Protein AF-A0A2C9L115-F1 (afdb_monomer_lite)

InterPro domains:
  IPR001073 C1q domain [PF00386] (36-99)
  IPR001073 C1q domain [PR00007] (33-59)
  IPR001073 C1q domain [PR00007] (60-79)
  IPR001073 C1q domain [PS50871] (17-107)
  IPR001073 C1q domain [SM00110] (13-106)
  IPR008983 Tumour necrosis factor-like domain superfamily [G3DSA:2.60.120.40] (11-106)
  IPR008983 Tumour necrosis factor-like domain superfamily [SSF49842] (22-98)
  IPR050822 Cerebellin Synaptic Organizer [PTHR22923] (35-92)

Sequence (107 aa):
MNFITTVLVLSLRVRNTKSVAVGFSSLLNLERPIATGERIIFDKVLTNVGNGYDPKSGNFTCPIRGLYSFSVGVLPMPNNLVIVDIYQNKNYLISVHGNDNAVFTSA

pLDDT: mean 80.62, std 17.49, range [38.12, 97.56]

Secondary structure (DSSP, 8-state):
----------------------EEEEE-SS-----TTPPP---EEEEEETS-EETTTTEE--SSSS---------PPTT-EEEEEEEETTEEEEEEEEETTT-----

Radius of gyration: 24.36 Å; chains: 1; bounding box: 50×24×88 Å

Organism: Biomphalaria glabrata (NCBI:txid6526)

Foldseek 3Di:
DDDDDDDDDDDDDPPPPPPQDFDWDAAQPDDDDADVVRDDQRQGTPDGRLNQADNVRRGGHDSDDDDDDDDDDDEDDPQDKDKDWDDDPNHTDDIDIDGNPPDDDDD

Structure (mmCIF, N/CA/C/O backbone):
data_AF-A0A2C9L115-F1
#
_entry.id   AF-A0A2C9L115-F1
#
loop_
_atom_site.group_PDB
_atom_site.id
_atom_site.type_symbol
_atom_site.label_atom_id
_atom_site.label_alt_id
_atom_site.label_comp_id
_atom_site.label_asym_id
_atom_site.label_entity_id
_atom_site.label_seq_id
_atom_site.pdbx_PDB_ins_code
_atom_site.Cartn_x
_atom_site.Cartn_y
_atom_site.Cartn_z
_atom_site.occupancy
_atom_site.B_iso_or_equiv
_atom_site.auth_seq_id
_atom_site.auth_comp_id
_atom_site.auth_asym_id
_atom_site.auth_atom_id
_atom_site.pdbx_PDB_model_num
ATOM 1 N N . MET A 1 1 ? -31.146 -7.716 68.464 1.00 43.62 1 MET A N 1
ATOM 2 C CA . MET A 1 1 ? -29.926 -8.536 68.304 1.00 43.62 1 MET A CA 1
ATOM 3 C C . MET A 1 1 ? -29.652 -8.604 66.808 1.00 43.62 1 MET A C 1
ATOM 5 O O . MET A 1 1 ? -30.414 -9.239 66.095 1.00 43.62 1 MET A O 1
ATOM 9 N N . ASN A 1 2 ? -28.704 -7.795 66.327 1.00 45.44 2 ASN A N 1
ATOM 10 C CA . ASN A 1 2 ? -28.447 -7.578 64.900 1.00 45.44 2 ASN A CA 1
ATOM 11 C C . ASN A 1 2 ? -27.611 -8.729 64.340 1.00 45.44 2 ASN A C 1
ATOM 13 O O . ASN A 1 2 ? -26.513 -8.959 64.840 1.00 45.44 2 ASN A O 1
ATOM 17 N N . PHE A 1 3 ? -28.086 -9.391 63.286 1.00 48.56 3 PHE A N 1
ATOM 18 C CA . PHE A 1 3 ? -27.230 -10.241 62.463 1.00 48.56 3 PHE A CA 1
ATOM 19 C C . PHE A 1 3 ? -27.008 -9.577 61.108 1.00 48.56 3 PHE A C 1
ATOM 21 O O . PHE A 1 3 ? -27.929 -9.120 60.438 1.00 48.56 3 PHE A O 1
ATOM 28 N N . ILE A 1 4 ? -25.723 -9.445 60.811 1.00 51.84 4 ILE A N 1
ATOM 29 C CA . ILE A 1 4 ? -25.091 -8.660 59.762 1.00 51.84 4 ILE A CA 1
ATOM 30 C C . ILE A 1 4 ? -25.423 -9.275 58.400 1.00 51.84 4 ILE A C 1
ATOM 32 O O . ILE A 1 4 ? -25.164 -10.453 58.167 1.00 51.84 4 ILE A O 1
ATOM 36 N N . THR A 1 5 ? -25.971 -8.478 57.486 1.00 45.97 5 THR A N 1
ATOM 37 C CA . THR A 1 5 ? -26.181 -8.872 56.091 1.00 45.97 5 THR A CA 1
ATOM 38 C C . THR A 1 5 ? -24.824 -9.020 55.401 1.00 45.97 5 THR A C 1
ATOM 40 O O . THR A 1 5 ? -24.127 -8.032 55.180 1.00 45.97 5 THR A O 1
ATOM 43 N N . THR A 1 6 ? -24.419 -10.239 55.045 1.00 50.75 6 THR A N 1
ATOM 44 C CA . THR A 1 6 ? -23.301 -10.448 54.115 1.00 50.75 6 THR A CA 1
ATOM 45 C C . THR A 1 6 ? -23.826 -10.332 52.688 1.00 50.75 6 THR A C 1
ATOM 47 O O . THR A 1 6 ? -24.668 -11.122 52.272 1.00 50.75 6 THR A O 1
ATOM 50 N N . VAL A 1 7 ? -23.329 -9.358 51.923 1.00 55.72 7 VAL A N 1
ATOM 51 C CA . VAL A 1 7 ? -23.560 -9.289 50.474 1.00 55.72 7 VAL A CA 1
ATOM 52 C C . VAL A 1 7 ? -22.355 -9.914 49.777 1.00 55.72 7 VAL A C 1
ATOM 54 O O . VAL A 1 7 ? -21.249 -9.381 49.838 1.00 55.72 7 VAL A O 1
ATOM 57 N N . LEU A 1 8 ? -22.561 -11.051 49.114 1.00 47.47 8 LEU A N 1
ATOM 58 C CA . LEU A 1 8 ? -21.588 -11.622 48.187 1.00 47.47 8 LEU A CA 1
ATOM 59 C C . LEU A 1 8 ? -21.659 -10.832 46.872 1.00 47.47 8 LEU A C 1
ATOM 61 O O . LEU A 1 8 ? -22.630 -10.956 46.129 1.00 47.47 8 LEU A O 1
ATOM 65 N N . VAL A 1 9 ? -20.641 -10.025 46.568 1.00 59.53 9 VAL A N 1
ATOM 66 C CA . VAL A 1 9 ? -20.520 -9.368 45.257 1.00 59.53 9 VAL A CA 1
ATOM 67 C C . VAL A 1 9 ? -19.622 -10.219 44.362 1.00 59.53 9 VAL A C 1
ATOM 69 O O . VAL A 1 9 ? -18.398 -10.165 44.451 1.00 59.53 9 VAL A O 1
ATOM 72 N N . LEU A 1 10 ? -20.231 -11.011 43.481 1.00 48.03 10 LEU A N 1
ATOM 73 C CA . LEU A 1 10 ? -19.539 -11.661 42.368 1.00 48.03 10 LEU A CA 1
ATOM 74 C C . LEU A 1 10 ? -19.455 -10.668 41.202 1.00 48.03 10 LEU A C 1
ATOM 76 O O . LEU A 1 10 ? -20.460 -10.374 40.561 1.00 48.03 10 LEU A O 1
ATOM 80 N N . SER A 1 11 ? -18.260 -10.147 40.911 1.00 61.00 11 SER A N 1
ATOM 81 C CA . SER A 1 11 ? -18.031 -9.395 39.673 1.00 61.00 11 SER A CA 1
ATOM 82 C C . SER A 1 11 ? -17.508 -10.345 38.600 1.00 61.00 11 SER A C 1
ATOM 84 O O . SER A 1 11 ? -16.334 -10.715 38.591 1.00 61.00 11 SER A O 1
ATOM 86 N N . LEU A 1 12 ? -18.386 -10.759 37.688 1.00 52.47 12 LEU A N 1
ATOM 87 C CA . LEU A 1 12 ? -17.974 -11.454 36.476 1.00 52.47 12 LEU A CA 1
ATOM 88 C C . LEU A 1 12 ? -17.542 -10.402 35.447 1.00 52.47 12 LEU A C 1
ATOM 90 O O . LEU A 1 12 ? -18.375 -9.692 34.884 1.00 52.47 12 LEU A O 1
ATOM 94 N N . ARG A 1 13 ? -16.237 -10.290 35.181 1.00 62.41 13 ARG A N 1
ATOM 95 C CA . ARG A 1 13 ? -15.738 -9.426 34.104 1.00 62.41 13 ARG A CA 1
ATOM 96 C C . ARG A 1 13 ? -15.537 -10.248 32.839 1.00 62.41 13 ARG A C 1
ATOM 98 O O . ARG A 1 13 ? -14.468 -10.814 32.623 1.00 62.41 13 ARG A O 1
ATOM 105 N N . VAL A 1 14 ? -16.556 -10.283 31.981 1.00 58.16 14 VAL A N 1
ATOM 106 C CA . VAL A 1 14 ? -16.415 -10.789 30.610 1.00 58.16 14 VAL A CA 1
ATOM 107 C C . VAL A 1 14 ? -15.540 -9.799 29.844 1.00 58.16 14 VAL A C 1
ATOM 109 O O . VAL A 1 14 ? -16.002 -8.749 29.398 1.00 58.16 14 VAL A O 1
ATOM 112 N N . ARG A 1 15 ? -14.243 -10.091 29.714 1.00 54.56 15 ARG A N 1
ATOM 113 C CA . ARG A 1 15 ? -13.394 -9.368 28.766 1.00 54.56 15 ARG A CA 1
ATOM 114 C C . ARG A 1 15 ? -13.720 -9.883 27.369 1.00 54.56 15 ARG A C 1
ATOM 116 O O . ARG A 1 15 ? -13.093 -10.819 26.892 1.00 54.56 15 ARG A O 1
ATOM 123 N N . ASN A 1 16 ? -14.692 -9.267 26.703 1.00 52.00 16 ASN A N 1
ATOM 124 C CA . ASN A 1 16 ? -14.801 -9.397 25.255 1.00 52.00 16 ASN A CA 1
ATOM 125 C C . ASN A 1 16 ? -13.700 -8.534 24.626 1.00 52.00 16 ASN A C 1
ATOM 127 O O . ASN A 1 16 ? -13.945 -7.412 24.180 1.00 52.00 16 ASN A O 1
ATOM 131 N N . THR A 1 17 ? -12.454 -9.004 24.671 1.00 53.69 17 THR A N 1
ATOM 132 C CA . THR A 1 17 ? -11.383 -8.389 23.889 1.00 53.69 17 THR A CA 1
ATOM 133 C C . THR A 1 17 ? -11.624 -8.776 22.441 1.00 53.69 17 THR A C 1
ATOM 135 O O . THR A 1 17 ? -11.057 -9.756 21.960 1.00 53.69 17 THR A O 1
ATOM 138 N N . LYS A 1 18 ? -12.485 -8.029 21.738 1.00 56.59 18 LYS A N 1
ATOM 139 C CA . LYS A 1 18 ? -12.436 -8.010 20.276 1.00 56.59 18 LYS A CA 1
ATOM 140 C C . LYS A 1 18 ? -11.003 -7.636 19.912 1.00 56.59 18 LYS A C 1
ATOM 142 O O . LYS A 1 18 ? -10.611 -6.482 20.056 1.00 56.59 18 LYS A O 1
ATOM 147 N N . SER A 1 19 ? -10.214 -8.630 19.519 1.00 61.53 19 SER A N 1
ATOM 148 C CA . SER A 1 19 ? -8.931 -8.386 18.882 1.00 61.53 19 SER A CA 1
ATOM 149 C C . SER A 1 19 ? -9.240 -7.609 17.611 1.00 61.53 19 SER A C 1
ATOM 151 O O . SER A 1 19 ? -9.951 -8.103 16.734 1.00 61.53 19 SER A O 1
ATOM 153 N N . VAL A 1 20 ? -8.804 -6.354 17.552 1.00 79.12 20 VAL A N 1
ATOM 154 C CA . VAL A 1 20 ? -8.927 -5.553 16.338 1.00 79.12 20 VAL A CA 1
ATOM 155 C 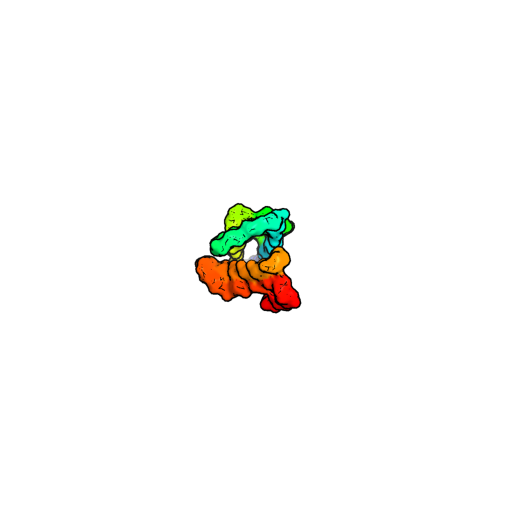C . VAL A 1 20 ? -7.773 -5.980 15.445 1.00 79.12 20 VAL A C 1
ATOM 157 O O . VAL A 1 20 ? -6.680 -5.426 15.515 1.00 79.12 20 VAL A O 1
ATOM 160 N N . ALA A 1 21 ? -7.996 -7.037 14.667 1.00 89.12 21 ALA A N 1
ATOM 161 C CA . ALA A 1 21 ? -7.069 -7.418 13.617 1.00 89.12 21 ALA A CA 1
ATOM 162 C C . ALA A 1 21 ? -7.018 -6.295 12.572 1.00 89.12 21 ALA A C 1
ATOM 164 O O . ALA A 1 21 ? -8.052 -5.733 12.205 1.00 89.12 21 ALA A O 1
ATOM 165 N N . VAL A 1 22 ? -5.818 -5.975 12.100 1.00 94.75 22 VAL A N 1
ATOM 166 C CA . VAL A 1 22 ? -5.603 -5.041 10.996 1.00 94.75 22 VAL A CA 1
ATOM 167 C C . VAL A 1 22 ? -4.610 -5.677 10.044 1.00 94.75 22 VAL A C 1
ATOM 169 O O . VAL A 1 22 ? -3.564 -6.162 10.470 1.00 94.75 22 VAL A O 1
ATOM 172 N N . GLY A 1 23 ? -4.944 -5.683 8.761 1.00 95.19 23 GLY A N 1
ATOM 173 C CA . GLY A 1 23 ? -4.074 -6.235 7.735 1.00 95.19 23 GLY A CA 1
ATOM 174 C C . GLY A 1 23 ? -4.658 -6.020 6.354 1.00 95.19 23 GLY A C 1
ATOM 175 O O . GLY A 1 23 ? -5.869 -6.128 6.160 1.00 95.19 23 GLY A O 1
ATOM 176 N N . PHE A 1 24 ? -3.795 -5.724 5.392 1.00 96.75 24 PHE A N 1
ATOM 177 C CA . PHE A 1 24 ? -4.187 -5.587 4.001 1.00 96.75 24 PHE A CA 1
ATOM 178 C C . PHE A 1 24 ? -3.173 -6.273 3.092 1.00 96.75 24 PHE A C 1
ATOM 180 O O . PHE A 1 24 ? -2.002 -6.420 3.438 1.00 96.75 24 PHE A O 1
ATOM 187 N N . SER A 1 25 ? -3.648 -6.690 1.929 1.00 96.56 25 SER A N 1
ATOM 188 C CA . SER A 1 25 ? -2.814 -7.139 0.824 1.00 96.56 25 SER A CA 1
ATOM 189 C C . SER A 1 25 ? -3.479 -6.706 -0.475 1.00 96.56 25 SER A C 1
ATOM 191 O O . SER A 1 25 ? -4.695 -6.827 -0.651 1.00 96.56 25 SER A O 1
ATOM 193 N N . SER A 1 26 ? -2.682 -6.142 -1.370 1.00 94.81 26 SER A N 1
ATOM 194 C CA . SER A 1 26 ? -3.148 -5.551 -2.619 1.00 94.81 26 SER A CA 1
ATOM 195 C C . SER A 1 26 ? -2.089 -5.722 -3.693 1.00 94.81 26 SER A C 1
ATOM 197 O O 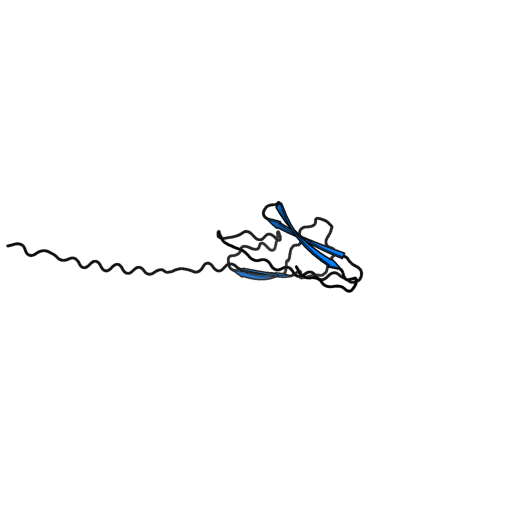. SER A 1 26 ? -0.899 -5.797 -3.388 1.00 94.81 26 SER A O 1
ATOM 199 N N . LEU A 1 27 ? -2.524 -5.776 -4.946 1.00 92.00 27 LEU A N 1
ATOM 200 C CA . LEU A 1 27 ? -1.642 -5.885 -6.099 1.00 92.00 27 LEU A CA 1
ATOM 201 C C . LEU A 1 27 ? -2.109 -4.973 -7.231 1.00 92.00 27 LEU A C 1
ATOM 203 O O . LEU A 1 27 ? -3.233 -4.472 -7.222 1.00 92.00 27 LEU A O 1
ATOM 207 N N . LEU A 1 28 ? -1.208 -4.732 -8.179 1.00 88.81 28 LEU A N 1
ATOM 208 C CA . LEU A 1 28 ? -1.503 -3.974 -9.386 1.00 88.81 28 LEU A CA 1
ATOM 209 C C . LEU A 1 28 ? -2.198 -4.916 -10.376 1.00 88.81 28 LEU A C 1
ATOM 211 O O . LEU A 1 28 ? -1.662 -5.981 -10.685 1.00 88.81 28 LEU A O 1
ATOM 215 N N . ASN A 1 29 ? -3.400 -4.572 -10.832 1.00 80.94 29 ASN A N 1
ATOM 216 C CA . ASN A 1 29 ? -4.183 -5.449 -11.704 1.00 80.94 29 ASN A CA 1
ATOM 217 C C . ASN A 1 29 ? -3.727 -5.417 -13.172 1.00 80.94 29 ASN A C 1
ATOM 219 O O . ASN A 1 29 ? -3.970 -6.371 -13.907 1.00 80.94 29 ASN A O 1
ATOM 223 N N . LEU A 1 30 ? -3.093 -4.322 -13.601 1.00 79.25 30 LEU A N 1
ATOM 224 C CA . LEU A 1 30 ? -2.634 -4.128 -14.974 1.00 79.25 30 LEU A CA 1
ATOM 225 C C . LEU A 1 30 ? -1.208 -3.580 -14.992 1.00 79.25 30 LEU A C 1
ATOM 227 O O . LEU A 1 30 ? -0.913 -2.578 -14.338 1.00 79.25 30 LEU A O 1
ATOM 231 N N . GLU A 1 31 ? -0.351 -4.203 -15.796 1.00 74.88 31 GLU A N 1
ATOM 232 C CA . GLU A 1 31 ? 0.943 -3.635 -16.155 1.00 74.88 31 GLU A CA 1
ATOM 233 C C . GLU A 1 31 ? 0.723 -2.340 -16.937 1.00 74.88 31 GLU A C 1
ATOM 235 O O . GLU A 1 31 ? 0.100 -2.321 -18.000 1.00 74.88 31 GLU A O 1
ATOM 240 N N . ARG A 1 32 ? 1.222 -1.233 -16.393 1.00 80.50 32 ARG A N 1
ATOM 241 C CA . ARG A 1 32 ? 1.173 0.065 -17.056 1.00 80.50 32 ARG A CA 1
ATOM 242 C C . ARG A 1 32 ? 2.412 0.883 -16.724 1.00 80.50 32 ARG A C 1
ATOM 244 O O . ARG A 1 32 ? 2.993 0.688 -15.655 1.00 80.50 32 ARG A O 1
ATOM 251 N N . PRO A 1 33 ? 2.774 1.851 -17.581 1.00 79.69 33 PRO A N 1
ATOM 252 C CA . PRO A 1 33 ? 3.732 2.873 -17.204 1.00 79.69 33 PRO A CA 1
ATOM 253 C C . PRO A 1 33 ? 3.244 3.610 -15.951 1.00 79.69 33 PRO A C 1
ATOM 255 O O . PRO A 1 33 ? 2.090 4.045 -15.875 1.00 79.69 33 PRO A O 1
ATOM 258 N N . ILE A 1 34 ? 4.134 3.724 -14.972 1.00 81.44 34 ILE A N 1
ATOM 259 C CA . ILE A 1 34 ? 3.949 4.544 -13.776 1.00 81.44 34 ILE A CA 1
ATOM 260 C C . ILE A 1 34 ? 4.873 5.742 -13.953 1.00 81.44 34 ILE A C 1
ATOM 262 O O . ILE A 1 34 ? 6.078 5.571 -14.153 1.00 81.44 34 ILE A O 1
ATOM 266 N N . ALA A 1 35 ? 4.312 6.948 -13.945 1.00 85.06 35 ALA A N 1
ATOM 267 C CA . ALA A 1 35 ? 5.109 8.153 -14.118 1.00 85.06 35 ALA A CA 1
ATOM 268 C C . ALA A 1 35 ? 5.978 8.420 -12.878 1.00 85.06 35 ALA A C 1
ATOM 270 O O . ALA A 1 35 ? 5.632 8.066 -11.751 1.00 85.06 35 ALA A O 1
ATOM 271 N N . THR A 1 36 ? 7.116 9.087 -13.068 1.00 85.81 36 THR A N 1
ATOM 272 C CA . THR A 1 36 ? 7.966 9.507 -11.950 1.00 85.81 36 THR A CA 1
ATOM 273 C C . THR A 1 36 ? 7.183 10.407 -10.993 1.00 85.81 36 THR A C 1
ATOM 275 O O . THR A 1 36 ? 6.560 11.381 -11.413 1.00 85.81 36 THR A O 1
ATOM 278 N N . GLY A 1 37 ? 7.218 10.081 -9.699 1.00 86.25 37 GLY A N 1
ATOM 279 C CA . GLY A 1 37 ? 6.472 10.803 -8.664 1.00 86.25 37 GLY A CA 1
ATOM 280 C C . GLY A 1 37 ? 4.974 10.485 -8.623 1.00 86.25 37 GLY A C 1
ATOM 281 O O . GLY A 1 37 ? 4.257 11.039 -7.788 1.00 86.25 37 GLY A O 1
ATOM 282 N N . GLU A 1 38 ? 4.485 9.594 -9.488 1.00 89.75 38 GLU A N 1
ATOM 283 C CA . GLU A 1 38 ? 3.115 9.107 -9.416 1.00 89.75 38 GLU A CA 1
ATOM 284 C C . GLU A 1 38 ? 2.931 8.228 -8.175 1.00 89.75 38 GLU A C 1
ATOM 286 O O . GLU A 1 38 ? 3.747 7.360 -7.862 1.00 89.75 38 GLU A O 1
ATOM 291 N N . ARG A 1 39 ? 1.816 8.424 -7.467 1.00 90.31 39 ARG A N 1
ATOM 292 C CA . ARG A 1 39 ? 1.426 7.508 -6.398 1.00 90.31 39 ARG A CA 1
ATOM 293 C C . ARG A 1 39 ? 0.924 6.203 -7.004 1.00 90.31 39 ARG A C 1
ATOM 295 O O . ARG A 1 39 ? -0.051 6.199 -7.750 1.00 90.31 39 ARG A O 1
ATOM 302 N N . ILE A 1 40 ? 1.530 5.096 -6.595 1.00 89.69 40 ILE A N 1
ATOM 303 C CA . ILE A 1 40 ? 1.090 3.762 -6.999 1.00 89.69 40 ILE A CA 1
ATOM 304 C C . ILE A 1 40 ? -0.228 3.428 -6.296 1.00 89.69 40 ILE A C 1
ATOM 306 O O . ILE A 1 40 ? -0.320 3.448 -5.068 1.00 89.69 40 ILE A O 1
ATOM 310 N N . ILE A 1 41 ? -1.250 3.109 -7.089 1.00 92.25 41 ILE A N 1
ATOM 311 C CA . ILE A 1 41 ? -2.547 2.632 -6.610 1.00 92.25 41 ILE A CA 1
ATOM 312 C C . ILE A 1 41 ? -2.628 1.137 -6.923 1.00 92.25 41 ILE A C 1
ATOM 314 O O . ILE A 1 41 ? -2.739 0.756 -8.086 1.00 92.25 41 ILE A O 1
ATOM 318 N N . PHE A 1 42 ? -2.562 0.298 -5.886 1.00 90.94 42 PHE A N 1
ATOM 319 C CA . PHE A 1 42 ? -2.766 -1.148 -5.991 1.00 90.94 42 PHE A CA 1
ATOM 320 C C . PHE A 1 42 ? -4.271 -1.434 -5.960 1.00 90.94 42 PHE A C 1
ATOM 322 O O . PHE A 1 42 ? -4.880 -1.679 -4.918 1.00 90.94 42 PHE A O 1
ATOM 329 N N . ASP A 1 43 ? -4.879 -1.328 -7.132 1.00 90.25 43 ASP A N 1
ATOM 330 C CA . ASP A 1 43 ? -6.322 -1.347 -7.359 1.00 90.25 43 ASP A CA 1
ATOM 331 C C . ASP A 1 43 ? -6.991 -2.698 -7.059 1.00 90.25 43 ASP A C 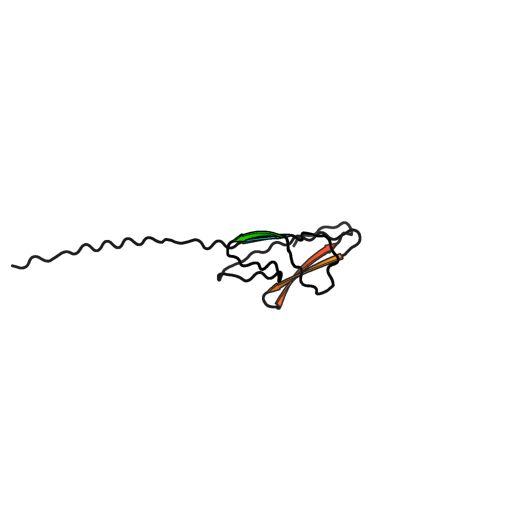1
ATOM 333 O O . ASP A 1 43 ? -8.183 -2.746 -6.737 1.00 90.25 43 ASP A O 1
ATOM 337 N N . LYS A 1 44 ? -6.240 -3.802 -7.098 1.00 93.56 44 LYS A N 1
ATOM 338 C CA . LYS A 1 44 ? -6.757 -5.128 -6.757 1.00 93.56 44 LYS A CA 1
ATOM 339 C C . LYS A 1 44 ? -6.484 -5.465 -5.296 1.00 93.56 44 LYS A C 1
ATOM 341 O O . LYS A 1 44 ? -5.398 -5.907 -4.925 1.00 93.56 44 LYS A O 1
ATOM 346 N N . VAL A 1 45 ? -7.512 -5.309 -4.466 1.00 95.50 45 VAL A N 1
ATOM 347 C CA . VAL A 1 45 ? -7.483 -5.635 -3.032 1.00 95.50 45 VAL A CA 1
ATOM 348 C C . VAL A 1 45 ? -7.774 -7.120 -2.816 1.00 95.50 45 VAL A C 1
ATOM 350 O O . VAL A 1 45 ? -8.855 -7.598 -3.151 1.00 95.50 45 VAL A O 1
ATOM 353 N N . LEU A 1 46 ? -6.825 -7.844 -2.220 1.00 96.56 46 LEU A N 1
ATOM 354 C CA . LEU A 1 46 ? -6.999 -9.239 -1.800 1.00 96.56 46 LEU A CA 1
ATOM 355 C C . LEU A 1 46 ? -7.538 -9.345 -0.370 1.00 96.56 46 LEU A C 1
ATOM 357 O O . LEU A 1 46 ? -8.310 -10.246 -0.052 1.00 96.56 46 LEU A O 1
ATOM 361 N N . THR A 1 47 ? -7.111 -8.453 0.524 1.00 96.00 47 THR A N 1
ATOM 362 C CA . THR A 1 47 ? -7.549 -8.406 1.927 1.00 96.00 47 THR A CA 1
ATOM 363 C C . THR A 1 47 ? -7.483 -6.968 2.435 1.00 96.00 47 THR A C 1
ATOM 365 O O . THR A 1 47 ? -6.587 -6.222 2.047 1.00 96.00 47 THR A O 1
ATOM 368 N N . ASN A 1 48 ? -8.417 -6.571 3.306 1.00 96.06 48 ASN A N 1
ATOM 369 C CA . ASN A 1 48 ? -8.437 -5.246 3.942 1.00 96.06 48 ASN A CA 1
ATOM 370 C C . ASN A 1 48 ? -9.140 -5.285 5.311 1.00 96.06 48 ASN A C 1
ATOM 372 O O . ASN A 1 48 ? -10.139 -4.609 5.558 1.00 96.06 48 ASN A O 1
ATOM 376 N N . VAL A 1 49 ? -8.653 -6.138 6.210 1.00 95.38 49 VAL A N 1
ATOM 377 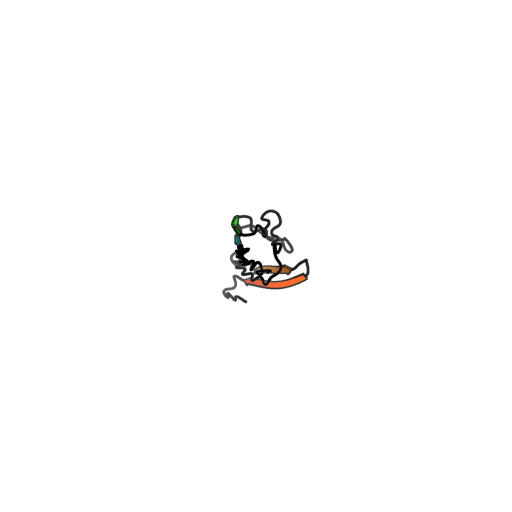C CA . VAL A 1 49 ? -9.187 -6.241 7.572 1.00 95.38 49 VAL A CA 1
ATOM 378 C C . VAL A 1 49 ? -8.902 -4.939 8.321 1.00 95.38 49 VAL A C 1
ATOM 380 O O . VAL A 1 49 ? -7.770 -4.455 8.351 1.00 95.38 49 VAL A O 1
ATOM 383 N N . GLY A 1 50 ? -9.942 -4.365 8.924 1.00 93.19 50 GLY A N 1
ATOM 384 C CA . GLY A 1 50 ? -9.872 -3.057 9.577 1.00 93.19 50 GLY A CA 1
ATOM 385 C C . GLY A 1 50 ? -10.034 -1.870 8.622 1.00 93.19 50 GLY A C 1
ATOM 386 O O . GLY A 1 50 ? -10.043 -0.739 9.098 1.00 93.19 50 GLY A O 1
ATOM 387 N N . ASN A 1 51 ? -10.209 -2.114 7.313 1.00 95.19 51 ASN A N 1
ATOM 388 C CA . ASN A 1 51 ? -10.487 -1.103 6.284 1.00 95.19 51 ASN A CA 1
ATOM 389 C C . ASN A 1 51 ? -9.493 0.074 6.273 1.00 95.19 51 ASN A C 1
ATOM 391 O O . ASN A 1 51 ? -9.879 1.219 6.053 1.00 95.19 51 ASN A O 1
ATOM 395 N N . GLY A 1 52 ? -8.214 -0.204 6.544 1.00 96.12 52 GLY A N 1
ATOM 396 C CA . GLY A 1 52 ? -7.166 0.818 6.561 1.00 96.12 52 GLY A CA 1
ATOM 397 C C . GLY A 1 52 ? -6.685 1.218 5.165 1.00 96.12 52 GLY A C 1
ATOM 398 O O . GLY A 1 52 ? -6.231 2.345 4.988 1.00 96.12 52 GLY A O 1
ATOM 399 N N . TYR A 1 53 ? -6.776 0.320 4.178 1.00 97.56 53 TYR A N 1
ATOM 400 C CA . TYR A 1 53 ? -6.352 0.591 2.803 1.00 97.56 53 TYR A CA 1
ATOM 401 C C . TYR A 1 53 ? -7.488 1.196 1.968 1.00 97.56 53 TYR A C 1
ATOM 403 O O . TYR A 1 53 ? -8.587 0.641 1.929 1.00 97.56 53 TYR A O 1
ATOM 411 N N . ASP A 1 54 ? -7.220 2.297 1.267 1.00 96.56 54 ASP A N 1
ATOM 412 C CA . ASP A 1 54 ? -8.139 2.897 0.297 1.00 96.56 54 ASP A CA 1
ATOM 413 C C . ASP A 1 54 ? -7.663 2.626 -1.145 1.00 96.56 54 ASP A C 1
ATOM 415 O O . ASP A 1 54 ? -6.694 3.247 -1.591 1.00 96.56 54 ASP A O 1
ATOM 419 N N . PRO A 1 55 ? -8.353 1.761 -1.916 1.00 94.31 55 PRO A N 1
ATOM 420 C CA . PRO A 1 55 ? -7.955 1.418 -3.281 1.00 94.31 55 PRO A CA 1
ATOM 421 C C . PRO A 1 55 ? -8.162 2.549 -4.292 1.00 94.31 55 PRO A C 1
ATOM 423 O O . PRO A 1 55 ? -7.725 2.420 -5.430 1.00 94.31 55 PRO A O 1
ATOM 426 N N . LYS A 1 56 ? -8.823 3.655 -3.921 1.00 93.69 56 LYS A N 1
ATOM 427 C CA . LYS A 1 56 ? -8.940 4.829 -4.800 1.00 93.69 56 LYS A CA 1
ATOM 428 C C . LYS A 1 56 ? -7.739 5.755 -4.682 1.00 93.69 56 LYS A C 1
ATOM 430 O O . LYS A 1 56 ? -7.366 6.390 -5.662 1.00 93.69 56 LYS A O 1
ATOM 435 N N . SER A 1 57 ? -7.164 5.865 -3.486 1.00 93.94 57 SER A N 1
ATOM 436 C CA . SER A 1 57 ? -6.033 6.760 -3.229 1.00 93.94 57 SER A CA 1
ATOM 437 C C . SER A 1 57 ? -4.694 6.045 -3.084 1.00 93.94 57 SER A C 1
ATOM 439 O O . SER A 1 57 ? -3.668 6.714 -3.150 1.00 93.94 57 SER A O 1
ATOM 441 N N . GLY A 1 58 ? -4.683 4.725 -2.881 1.00 93.19 58 GLY A N 1
ATOM 442 C CA . GLY A 1 58 ? -3.480 3.937 -2.607 1.00 93.19 58 GLY A CA 1
ATOM 443 C C . GLY A 1 58 ? -2.938 4.102 -1.182 1.00 93.19 58 GLY A C 1
ATOM 444 O O . GLY A 1 58 ? -1.873 3.574 -0.868 1.00 93.19 58 GLY A O 1
ATOM 445 N N . ASN A 1 59 ? -3.642 4.832 -0.313 1.00 95.62 59 ASN A N 1
ATOM 446 C CA . ASN A 1 59 ? -3.176 5.122 1.038 1.00 95.62 59 ASN A CA 1
ATOM 447 C C . ASN A 1 59 ? -3.590 4.026 2.020 1.00 95.62 59 ASN A C 1
ATOM 449 O O . ASN A 1 59 ? -4.744 3.599 2.042 1.00 95.62 59 ASN A O 1
ATOM 453 N N . PHE A 1 60 ? -2.671 3.660 2.910 1.00 96.31 60 PHE A N 1
ATOM 454 C CA . PHE A 1 60 ? -2.999 2.947 4.136 1.00 96.31 60 PHE A CA 1
ATOM 455 C C . PHE A 1 60 ? -3.055 3.932 5.309 1.00 96.31 60 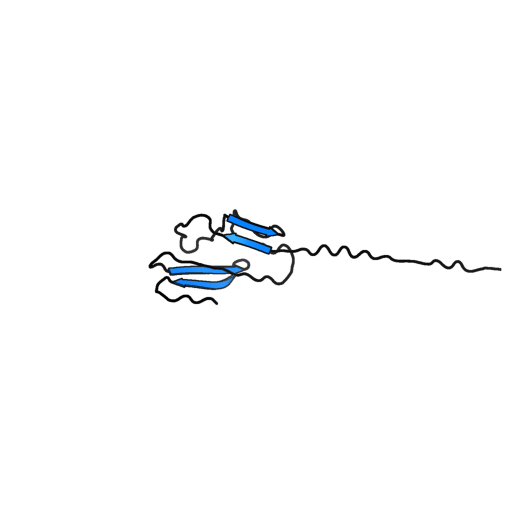PHE A C 1
ATOM 457 O O . PHE A 1 60 ? -2.071 4.609 5.608 1.00 96.31 60 PHE A O 1
ATOM 464 N N . THR A 1 61 ? -4.200 4.007 5.983 1.00 96.75 61 THR A N 1
ATOM 465 C CA . THR A 1 61 ? -4.384 4.782 7.215 1.00 96.75 61 THR A CA 1
ATOM 466 C C . THR A 1 61 ? -4.462 3.825 8.391 1.00 96.75 61 THR A C 1
ATOM 468 O O . THR A 1 61 ? -5.355 2.984 8.433 1.00 96.75 61 THR A O 1
ATOM 471 N N . CYS A 1 62 ? -3.555 3.967 9.360 1.00 95.06 62 CYS A N 1
ATOM 472 C CA . CYS A 1 62 ? -3.541 3.153 10.574 1.00 95.06 62 CYS A CA 1
ATOM 473 C C . CYS A 1 62 ? -4.872 3.301 11.343 1.00 95.06 62 CYS A C 1
ATOM 475 O O . CYS A 1 62 ? -5.091 4.356 11.945 1.00 95.06 62 CYS A O 1
ATOM 477 N N . PRO A 1 63 ? -5.750 2.276 11.386 1.00 94.75 63 PRO A N 1
ATOM 478 C CA . PRO A 1 63 ? -7.061 2.392 12.036 1.00 94.75 63 PRO A CA 1
ATOM 479 C C . PRO A 1 63 ? -6.950 2.458 13.563 1.00 94.75 63 PRO A C 1
ATOM 481 O O . PRO A 1 63 ? -7.818 2.995 14.248 1.00 94.75 63 PRO A O 1
ATOM 484 N N . ILE A 1 64 ? -5.866 1.895 14.099 1.00 93.56 64 ILE A N 1
ATOM 485 C CA . ILE A 1 64 ? -5.534 1.866 15.522 1.00 93.56 64 ILE A CA 1
ATOM 486 C C . ILE A 1 64 ? -4.057 2.217 15.727 1.00 93.56 64 ILE A C 1
ATOM 488 O O . ILE A 1 64 ? -3.222 2.019 14.841 1.00 93.56 64 ILE A O 1
ATOM 492 N N . ARG A 1 65 ? -3.711 2.722 16.915 1.00 92.50 65 ARG A N 1
ATOM 493 C CA . ARG A 1 65 ? -2.306 2.928 17.297 1.00 92.50 65 ARG A CA 1
ATOM 494 C C . ARG A 1 65 ? -1.618 1.577 17.479 1.00 92.50 65 ARG A C 1
ATOM 496 O O . ARG A 1 65 ? -2.153 0.710 18.163 1.00 92.50 65 ARG A O 1
ATOM 503 N N . GLY A 1 66 ? -0.429 1.425 16.908 1.00 91.25 66 GLY A N 1
ATOM 504 C CA . GLY A 1 66 ? 0.341 0.192 17.009 1.00 91.25 66 GLY A CA 1
ATOM 505 C C . GLY A 1 66 ? 1.547 0.176 16.080 1.00 91.25 66 GLY A C 1
ATOM 506 O O . GLY A 1 66 ? 1.810 1.145 15.366 1.00 91.25 66 GLY A O 1
ATOM 507 N N . LEU A 1 67 ? 2.266 -0.941 16.117 1.00 93.12 67 LEU A N 1
ATOM 508 C CA . LEU A 1 67 ? 3.340 -1.255 15.186 1.00 93.12 67 LEU A CA 1
ATOM 509 C C . LEU A 1 67 ? 2.748 -1.852 13.906 1.00 93.12 67 LEU A C 1
ATOM 511 O O . LEU A 1 67 ? 1.863 -2.703 13.974 1.00 93.12 67 LEU A O 1
ATOM 515 N N . TYR A 1 68 ? 3.270 -1.429 12.759 1.00 93.75 68 TYR A N 1
ATOM 516 C CA . TYR A 1 68 ? 2.890 -1.934 11.444 1.00 93.75 68 TYR A CA 1
ATOM 517 C C . TYR A 1 68 ? 4.139 -2.416 10.713 1.00 93.75 68 TYR A C 1
ATOM 519 O O . TYR A 1 68 ? 5.188 -1.778 10.792 1.00 93.75 68 TYR A O 1
ATOM 527 N N . SER A 1 69 ? 4.014 -3.535 10.007 1.00 93.50 69 SER A N 1
ATOM 528 C CA . SER A 1 69 ? 5.037 -4.051 9.102 1.00 93.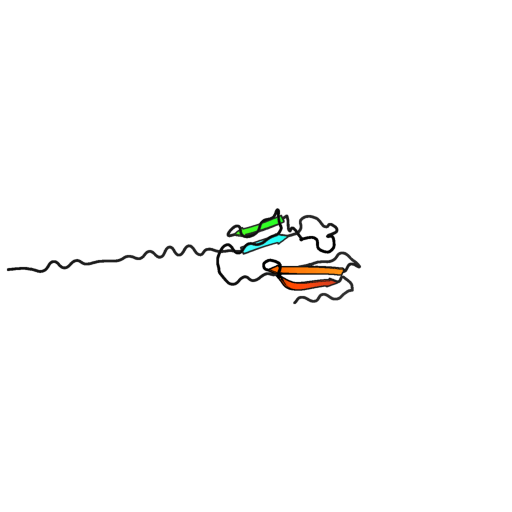50 69 SER A CA 1
ATOM 529 C C . SER A 1 69 ? 4.485 -4.001 7.684 1.00 93.50 69 SER A C 1
ATOM 531 O O . SER A 1 69 ? 3.326 -4.355 7.458 1.00 93.50 69 SER A O 1
ATOM 533 N N . PHE A 1 70 ? 5.304 -3.528 6.752 1.00 92.50 70 PHE A N 1
ATOM 534 C CA . PHE A 1 70 ? 4.975 -3.463 5.337 1.00 92.50 70 PHE A CA 1
ATOM 535 C C . PHE A 1 70 ? 5.993 -4.292 4.565 1.00 92.50 70 PHE A C 1
ATOM 537 O O . PHE A 1 70 ? 7.189 -4.234 4.844 1.00 92.50 70 PHE A O 1
ATOM 544 N N . SER A 1 71 ? 5.509 -5.030 3.575 1.00 91.06 71 SER A N 1
ATOM 545 C CA . SER A 1 71 ? 6.339 -5.735 2.603 1.00 91.06 71 SER A CA 1
ATOM 546 C C . SER A 1 71 ? 5.898 -5.304 1.214 1.00 91.06 71 SER A C 1
ATOM 548 O O . SER A 1 71 ? 4.701 -5.265 0.929 1.00 91.06 71 SER A O 1
ATOM 550 N N . VAL A 1 72 ? 6.861 -4.959 0.364 1.00 89.44 72 VAL A N 1
ATOM 551 C CA . VAL A 1 72 ? 6.614 -4.486 -0.999 1.00 89.44 72 VAL A CA 1
ATOM 552 C C . VAL A 1 72 ? 7.463 -5.317 -1.946 1.00 89.44 72 VAL A C 1
ATOM 554 O O . VAL A 1 72 ? 8.668 -5.441 -1.756 1.00 89.44 72 VAL A O 1
ATOM 557 N N . GLY A 1 73 ? 6.820 -5.893 -2.958 1.00 85.81 73 GLY A N 1
ATOM 558 C CA . GLY A 1 73 ? 7.487 -6.565 -4.065 1.00 85.81 73 GLY A CA 1
ATOM 559 C C . GLY A 1 73 ? 7.315 -5.744 -5.332 1.00 85.81 73 GLY A C 1
ATOM 560 O O . GLY A 1 73 ? 6.209 -5.287 -5.624 1.00 85.81 73 GLY A O 1
ATOM 561 N N . VAL A 1 74 ? 8.400 -5.560 -6.078 1.00 84.56 74 VAL A N 1
ATOM 562 C CA . VAL A 1 74 ? 8.382 -4.831 -7.345 1.00 84.56 74 VAL A CA 1
ATOM 563 C C . VAL A 1 74 ? 9.123 -5.652 -8.383 1.00 84.56 74 VAL A C 1
ATOM 565 O O . VAL A 1 74 ? 10.225 -6.130 -8.124 1.00 84.56 74 VAL A O 1
ATOM 568 N N . LEU A 1 75 ? 8.508 -5.806 -9.551 1.00 83.56 75 LEU A N 1
ATOM 569 C CA . LEU A 1 75 ? 9.095 -6.494 -10.689 1.00 83.56 75 LEU A CA 1
ATOM 570 C C . LEU A 1 75 ? 9.139 -5.512 -11.867 1.00 83.56 75 LEU A C 1
ATOM 572 O O . LEU A 1 75 ? 8.079 -5.166 -12.392 1.00 83.56 75 LEU A O 1
ATOM 576 N N . PRO A 1 76 ? 10.320 -4.993 -12.240 1.00 82.50 76 PRO A N 1
ATOM 577 C CA . PRO A 1 76 ? 10.447 -4.158 -13.427 1.00 82.50 76 PRO A CA 1
ATOM 578 C C . PRO A 1 76 ? 10.230 -4.979 -14.702 1.00 82.50 76 PRO A C 1
ATOM 580 O O . PRO A 1 76 ? 10.553 -6.162 -14.762 1.00 82.50 76 PRO A O 1
ATOM 583 N N . MET A 1 77 ? 9.731 -4.314 -15.745 1.00 80.44 77 MET A N 1
ATOM 584 C CA . MET A 1 77 ? 9.781 -4.844 -17.108 1.00 80.44 77 MET A CA 1
ATOM 585 C C . MET A 1 77 ? 11.234 -4.952 -17.597 1.00 80.44 77 MET A C 1
ATOM 587 O O . MET A 1 77 ? 12.083 -4.183 -17.132 1.00 80.44 77 MET A O 1
ATOM 591 N N . PRO A 1 78 ? 11.524 -5.804 -18.596 1.00 83.06 78 PRO A N 1
ATOM 592 C CA . PRO A 1 78 ? 12.873 -5.942 -19.119 1.00 83.06 78 PRO A CA 1
ATOM 593 C C . PRO A 1 78 ? 13.522 -4.630 -19.536 1.00 83.06 78 PRO A C 1
ATOM 595 O O . PRO A 1 78 ? 12.871 -3.767 -20.130 1.00 83.06 78 PRO A O 1
ATOM 598 N N . ASN A 1 79 ? 14.810 -4.491 -19.212 1.00 82.19 79 ASN A N 1
ATOM 599 C CA . ASN A 1 79 ? 15.619 -3.288 -19.435 1.00 82.19 79 ASN A CA 1
ATOM 600 C C . ASN A 1 79 ? 15.068 -2.009 -18.768 1.00 82.19 79 ASN A C 1
ATOM 602 O O . ASN A 1 79 ? 15.381 -0.905 -19.216 1.00 82.19 79 ASN A O 1
ATOM 606 N N . ASN A 1 80 ? 14.254 -2.135 -17.713 1.00 81.50 80 ASN A N 1
ATOM 607 C CA . ASN A 1 80 ? 13.770 -0.996 -16.936 1.00 81.50 80 ASN A CA 1
ATOM 608 C C . ASN A 1 80 ? 14.321 -0.985 -15.509 1.00 81.50 80 ASN A C 1
ATOM 610 O O . ASN A 1 80 ? 14.602 -2.013 -14.891 1.00 81.50 80 ASN A O 1
ATOM 614 N N . LEU A 1 81 ? 14.407 0.232 -14.980 1.00 82.75 81 LEU A N 1
ATOM 615 C CA . LEU A 1 81 ? 14.591 0.511 -13.566 1.00 82.75 81 LEU A CA 1
ATOM 616 C C . LEU A 1 81 ? 13.233 0.884 -12.978 1.00 82.75 81 LEU A C 1
ATOM 618 O O . LEU A 1 81 ? 12.527 1.733 -13.524 1.00 82.75 81 LEU A O 1
ATOM 622 N N . VAL A 1 82 ? 12.900 0.296 -11.838 1.00 83.75 82 VAL A N 1
ATOM 623 C CA . VAL A 1 82 ? 11.762 0.714 -11.026 1.00 83.75 82 VAL A CA 1
ATOM 624 C C . VAL A 1 82 ? 12.259 1.120 -9.649 1.00 83.75 82 VAL A C 1
ATOM 626 O O . VAL A 1 82 ? 13.087 0.445 -9.039 1.00 83.75 82 VAL A O 1
ATOM 629 N N . ILE A 1 83 ? 11.766 2.255 -9.173 1.00 86.94 83 ILE A N 1
ATOM 630 C CA . ILE A 1 83 ? 12.030 2.758 -7.832 1.00 86.94 83 ILE A CA 1
ATOM 631 C C . ILE A 1 83 ? 10.673 2.975 -7.180 1.00 86.94 83 ILE A C 1
ATOM 633 O O . ILE A 1 83 ? 9.820 3.665 -7.741 1.00 86.94 83 ILE A O 1
ATOM 637 N N . VAL A 1 84 ? 10.464 2.352 -6.026 1.00 89.00 84 VAL A N 1
ATOM 638 C CA . VAL A 1 84 ? 9.241 2.495 -5.240 1.00 89.00 84 VAL A CA 1
ATOM 639 C C . VAL A 1 84 ? 9.599 3.048 -3.878 1.00 89.00 84 VAL A C 1
ATOM 641 O O . VAL A 1 84 ? 10.257 2.388 -3.079 1.00 89.00 84 VAL A O 1
ATOM 644 N N . ASP A 1 85 ? 9.118 4.252 -3.608 1.00 92.38 85 ASP A N 1
ATOM 645 C CA . ASP A 1 85 ? 9.334 4.927 -2.339 1.00 92.38 85 ASP A CA 1
ATOM 646 C C . ASP A 1 85 ? 8.150 4.704 -1.397 1.00 92.38 85 ASP A C 1
ATOM 648 O O . ASP A 1 85 ? 6.980 4.850 -1.769 1.00 92.38 85 ASP A O 1
ATOM 652 N N . ILE A 1 86 ? 8.456 4.390 -0.142 1.00 92.62 86 ILE A N 1
ATOM 653 C CA . ILE A 1 86 ? 7.477 4.302 0.936 1.00 92.62 86 ILE A CA 1
ATOM 654 C C . ILE A 1 86 ? 7.520 5.606 1.730 1.00 92.62 86 ILE A C 1
ATOM 656 O O . ILE A 1 86 ? 8.571 6.037 2.211 1.00 92.62 86 ILE A O 1
ATOM 660 N N . TYR A 1 87 ? 6.346 6.210 1.906 1.00 94.62 87 TYR A N 1
ATOM 661 C CA . TYR A 1 87 ? 6.158 7.436 2.675 1.00 94.62 87 TYR A CA 1
ATOM 662 C C . TYR A 1 87 ? 5.268 7.196 3.894 1.00 94.62 87 TYR A C 1
ATOM 664 O O . TYR A 1 87 ? 4.250 6.510 3.807 1.00 94.62 87 TYR A O 1
ATOM 672 N N . GLN A 1 88 ? 5.578 7.868 5.002 1.00 94.88 88 GLN A N 1
ATOM 673 C CA . GLN A 1 88 ? 4.676 8.019 6.143 1.00 94.88 88 GLN A CA 1
ATOM 674 C C . GLN A 1 88 ? 4.295 9.488 6.303 1.00 94.88 88 GLN A C 1
ATOM 676 O O . GLN A 1 88 ? 5.137 10.325 6.617 1.00 94.88 88 GLN A O 1
ATOM 681 N N . ASN A 1 89 ? 3.010 9.810 6.126 1.00 92.06 89 ASN A N 1
ATOM 682 C CA . ASN A 1 89 ? 2.481 11.168 6.317 1.00 92.06 89 ASN A CA 1
ATOM 683 C C . ASN A 1 89 ? 3.298 12.253 5.579 1.00 92.06 89 ASN A C 1
ATOM 685 O O . ASN A 1 89 ? 3.530 13.326 6.128 1.00 92.06 89 ASN A O 1
ATOM 689 N N . LYS A 1 90 ? 3.711 11.971 4.333 1.00 91.81 90 LYS A N 1
ATOM 690 C CA . LYS A 1 90 ? 4.583 12.798 3.462 1.00 91.81 90 LYS A CA 1
ATOM 691 C C . LYS A 1 90 ? 6.082 12.775 3.785 1.00 91.81 90 LYS A C 1
ATOM 693 O O . LYS A 1 90 ? 6.855 13.317 3.003 1.00 91.81 90 LYS A O 1
ATOM 698 N N . ASN A 1 91 ? 6.507 12.121 4.859 1.00 95.00 91 ASN A N 1
ATOM 699 C CA . ASN A 1 91 ? 7.924 11.906 5.137 1.00 95.00 91 ASN A CA 1
ATOM 700 C C . ASN A 1 91 ? 8.406 10.671 4.377 1.00 95.00 91 ASN A C 1
ATOM 702 O O . ASN A 1 91 ? 7.792 9.608 4.485 1.00 95.00 91 ASN A O 1
ATOM 706 N N . TYR A 1 92 ? 9.482 10.817 3.607 1.00 93.56 92 TYR A N 1
ATOM 707 C CA . TYR A 1 92 ? 10.166 9.687 2.981 1.00 93.56 92 TYR A CA 1
ATOM 708 C C . TYR A 1 92 ? 10.698 8.742 4.066 1.00 93.56 92 TYR A C 1
ATOM 710 O O . TYR A 1 92 ? 11.269 9.208 5.055 1.00 93.56 92 TYR A O 1
ATOM 718 N N . LEU A 1 93 ? 10.500 7.436 3.887 1.00 92.69 93 LEU A N 1
ATOM 719 C CA . LEU A 1 93 ? 11.029 6.413 4.789 1.00 92.69 93 LEU A CA 1
ATOM 720 C C . LEU A 1 93 ? 12.117 5.573 4.123 1.00 92.69 93 LEU A C 1
ATOM 722 O O . LEU A 1 93 ? 13.237 5.511 4.623 1.00 92.69 93 LEU A O 1
ATOM 726 N N . ILE A 1 94 ? 11.778 4.903 3.023 1.00 91.94 94 ILE A N 1
ATOM 727 C CA . ILE A 1 94 ? 12.655 3.939 2.352 1.00 91.94 94 ILE A CA 1
ATOM 728 C C . ILE A 1 94 ? 12.341 3.891 0.858 1.00 91.94 94 ILE A C 1
ATOM 730 O O . ILE A 1 94 ? 11.203 4.137 0.460 1.00 91.94 94 ILE A O 1
ATOM 734 N N . SER A 1 95 ? 13.347 3.535 0.063 1.00 91.38 95 SER A N 1
ATOM 735 C CA . SER A 1 95 ? 13.237 3.276 -1.367 1.00 91.38 95 SER A CA 1
ATOM 736 C C . SER A 1 95 ? 13.548 1.812 -1.668 1.00 91.38 95 SER A C 1
ATOM 738 O O . SER A 1 95 ? 14.512 1.250 -1.142 1.00 91.38 95 SER A O 1
ATOM 740 N N . VAL A 1 96 ? 12.721 1.195 -2.506 1.00 89.25 96 VAL A N 1
ATOM 741 C CA . VAL A 1 96 ? 12.891 -0.163 -3.025 1.00 89.25 96 VAL A CA 1
ATOM 742 C C . VAL A 1 96 ? 13.261 -0.054 -4.496 1.00 89.25 96 VAL A C 1
ATOM 744 O O . VAL A 1 96 ? 12.493 0.473 -5.300 1.00 89.25 96 VAL A O 1
ATOM 747 N N . HIS A 1 97 ? 14.434 -0.567 -4.853 1.00 87.25 97 HIS A N 1
ATOM 748 C CA . HIS A 1 97 ? 14.942 -0.537 -6.220 1.00 87.25 97 HIS A CA 1
ATOM 749 C C . HIS A 1 97 ? 14.791 -1.916 -6.859 1.00 87.25 97 HIS A C 1
ATOM 751 O O . HIS A 1 97 ? 15.328 -2.899 -6.353 1.00 87.25 97 HIS A O 1
ATOM 757 N N . GLY A 1 98 ? 14.091 -1.984 -7.986 1.00 83.62 98 GLY A N 1
ATOM 758 C CA . GLY A 1 98 ? 14.085 -3.142 -8.870 1.00 83.62 98 GLY A CA 1
ATOM 759 C C . GLY A 1 98 ? 14.828 -2.800 -10.153 1.00 83.62 98 GLY A C 1
ATOM 760 O O . GLY A 1 98 ? 14.540 -1.789 -10.791 1.00 83.62 98 GLY A O 1
ATOM 761 N N . ASN A 1 99 ? 15.780 -3.635 -10.547 1.00 80.88 99 ASN A N 1
ATOM 762 C CA . ASN A 1 99 ? 16.503 -3.479 -11.801 1.00 80.88 99 ASN A CA 1
ATOM 763 C C . ASN A 1 99 ? 16.531 -4.828 -12.518 1.00 80.88 99 ASN A C 1
ATOM 765 O O . ASN A 1 99 ? 16.993 -5.804 -11.931 1.00 80.88 99 ASN A O 1
ATOM 769 N N . ASP A 1 100 ? 16.066 -4.879 -13.768 1.00 74.94 100 ASP A N 1
ATOM 770 C CA . ASP A 1 100 ? 16.163 -6.102 -14.580 1.00 74.94 100 ASP A CA 1
ATOM 771 C C . ASP A 1 100 ? 17.521 -6.256 -15.293 1.00 74.94 100 ASP A C 1
ATOM 773 O O . ASP A 1 100 ? 17.713 -7.113 -16.151 1.00 74.94 100 ASP A O 1
ATOM 777 N N . ASN A 1 101 ? 18.532 -5.483 -14.890 1.00 61.00 101 ASN A N 1
ATOM 778 C CA . ASN A 1 101 ? 19.932 -5.780 -15.188 1.00 61.00 101 ASN A CA 1
ATOM 779 C C . ASN A 1 101 ? 20.434 -6.920 -14.270 1.00 61.00 101 ASN A C 1
ATOM 781 O O . ASN A 1 101 ? 21.327 -6.722 -13.449 1.00 61.00 101 ASN A O 1
ATOM 785 N N . ALA A 1 102 ? 19.831 -8.107 -14.376 1.00 50.12 102 ALA A N 1
ATOM 786 C CA . ALA A 1 102 ? 20.310 -9.394 -13.849 1.00 50.12 102 ALA A CA 1
ATOM 787 C C . ALA A 1 102 ? 20.663 -9.527 -12.342 1.00 50.12 102 ALA A C 1
ATOM 789 O O . ALA A 1 102 ? 21.297 -10.519 -11.976 1.00 50.12 102 ALA A O 1
ATOM 790 N N . VAL A 1 103 ? 20.268 -8.617 -11.438 1.00 46.03 103 VAL A N 1
ATOM 791 C CA . VAL A 1 103 ? 20.576 -8.761 -9.996 1.00 46.03 103 VAL A CA 1
ATOM 792 C C . VAL A 1 103 ? 19.405 -8.307 -9.116 1.00 46.03 103 VAL A C 1
ATOM 794 O O . VAL A 1 103 ? 19.172 -7.116 -8.925 1.00 46.03 103 VAL A O 1
ATOM 797 N N . PHE A 1 104 ? 18.686 -9.273 -8.536 1.00 51.69 104 PHE A N 1
ATOM 798 C CA . PHE A 1 104 ? 17.680 -9.032 -7.498 1.00 51.69 104 PHE A CA 1
ATOM 799 C C . PHE A 1 104 ? 18.366 -8.734 -6.155 1.00 51.69 104 PHE A C 1
ATOM 801 O O . PHE A 1 104 ? 19.207 -9.515 -5.713 1.00 51.69 104 PHE A O 1
ATOM 808 N N . THR A 1 105 ? 17.976 -7.656 -5.469 1.00 44.56 105 THR A N 1
ATOM 809 C CA . THR A 1 105 ? 18.248 -7.486 -4.033 1.00 44.56 105 THR A CA 1
ATOM 810 C C . THR A 1 105 ? 16.958 -7.074 -3.327 1.00 44.56 105 THR A C 1
ATOM 812 O O . THR A 1 105 ? 16.245 -6.190 -3.798 1.00 44.56 105 THR A O 1
ATOM 815 N N . SER A 1 106 ? 16.629 -7.740 -2.223 1.00 40.91 106 SER A N 1
ATOM 816 C CA . SER A 1 106 ? 15.550 -7.355 -1.308 1.00 40.91 106 SER A CA 1
ATOM 817 C C . SER A 1 106 ? 16.173 -6.761 -0.046 1.00 40.91 106 SER A C 1
ATOM 819 O O . SER A 1 106 ? 17.100 -7.366 0.496 1.00 40.91 106 SER A O 1
ATOM 821 N N . ALA A 1 107 ? 15.671 -5.612 0.409 1.00 38.12 107 ALA A N 1
ATOM 822 C CA . ALA A 1 107 ? 15.974 -5.047 1.726 1.00 38.12 107 ALA A CA 1
ATOM 823 C C . ALA A 1 107 ? 14.945 -5.509 2.766 1.00 38.12 107 ALA A C 1
ATOM 825 O O . ALA A 1 107 ? 13.762 -5.662 2.382 1.00 38.12 107 ALA A O 1
#